Protein AF-A0A7S2YXJ3-F1 (afdb_monomer_lite)

Foldseek 3Di:
DKKWKDFDDDPDDDDDDDDDPRPDIDIQPDKDKDFDDDVQLVVCCPPDPQSFDRPHPVRTGRCVDTKMKIALCPVPVPGDDVNHRIKIWARCVVPPPLCPVQVVQVVCVVVVHDAWHWT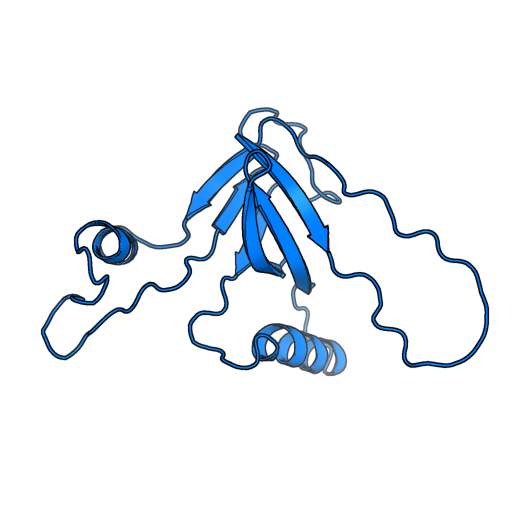WIFMDDPNHTSGITIITD

Sequence (137 aa):
GNVTFRVGERVDAAGGGDGHGGAAPELYDHVGIRYKGSKGSLEFCFTNATGNEGSNPWNKRLCKKLSIKISFDKYNDEGRFHDMKKIQLHGMMNDNSLMRECLAYGLYRRMGVHVPRCAHAKVFINGEYSGLYVAVE

pLDDT: mean 78.76, std 19.68, range [28.22, 97.88]

Organism: NCBI:txid464258

InterPro domains:
  IPR014867 Spore coat protein CotH/Invasin CotH2/3/7 [PF08757] (34-137)
  IPR014867 Spore coat protein CotH/Invasin CotH2/3/7 [PTHR40050] (27-137)

Radius of gyration: 17.35 Å; chains: 1; bounding box: 50×33×41 Å

Structure (mmCIF, N/CA/C/O backbone):
data_AF-A0A7S2YXJ3-F1
#
_entry.id   AF-A0A7S2YXJ3-F1
#
loop_
_atom_site.group_PDB
_atom_site.id
_atom_site.type_symbol
_atom_site.label_atom_id
_atom_site.label_alt_id
_atom_site.label_comp_id
_atom_site.label_asym_id
_atom_site.label_entity_id
_atom_site.label_seq_id
_atom_site.pdbx_PDB_ins_code
_atom_site.Cartn_x
_atom_site.Cartn_y
_atom_site.Cartn_z
_atom_site.occupancy
_atom_site.B_iso_or_equiv
_atom_site.auth_seq_id
_atom_site.auth_comp_id
_atom_site.auth_asym_id
_atom_site.auth_atom_id
_atom_site.pdbx_PDB_model_num
ATOM 1 N N . GLY A 1 1 ? -3.779 4.149 13.727 1.00 61.75 1 GLY A N 1
ATOM 2 C CA . GLY A 1 1 ? -3.587 5.440 13.041 1.00 61.75 1 GLY A CA 1
ATOM 3 C C . GLY A 1 1 ? -4.753 5.654 12.109 1.00 61.75 1 GLY A C 1
ATOM 4 O O . GLY A 1 1 ? -5.506 4.706 11.894 1.00 61.75 1 GLY A O 1
ATOM 5 N N . ASN A 1 2 ? -4.893 6.854 11.567 1.00 71.12 2 ASN A N 1
ATOM 6 C CA . ASN A 1 2 ? -6.057 7.223 10.765 1.00 71.12 2 ASN A CA 1
ATOM 7 C C . ASN A 1 2 ? -5.647 7.113 9.301 1.00 71.12 2 ASN A C 1
ATOM 9 O O . ASN A 1 2 ? -4.547 7.541 8.936 1.00 71.12 2 ASN A O 1
ATOM 13 N N . VAL A 1 3 ? -6.487 6.502 8.468 1.00 74.81 3 VAL A N 1
ATOM 14 C CA . VAL A 1 3 ? -6.186 6.338 7.043 1.00 74.81 3 VAL A CA 1
ATOM 15 C C . VAL A 1 3 ? -7.335 6.855 6.210 1.00 74.81 3 VAL A C 1
ATOM 17 O O . VAL A 1 3 ? -8.499 6.531 6.432 1.00 74.81 3 VAL A O 1
ATOM 20 N N . THR A 1 4 ? -6.980 7.630 5.199 1.00 77.25 4 THR A N 1
ATOM 21 C CA . THR A 1 4 ? -7.904 8.061 4.163 1.00 77.25 4 THR A CA 1
ATOM 22 C C . THR A 1 4 ? -7.467 7.463 2.839 1.00 77.25 4 THR A C 1
ATOM 24 O O . THR A 1 4 ? -6.300 7.571 2.441 1.00 77.25 4 THR A O 1
ATOM 27 N N . PHE A 1 5 ? -8.421 6.869 2.131 1.00 69.38 5 PHE A N 1
ATOM 28 C CA . PHE A 1 5 ? -8.219 6.410 0.766 1.00 69.38 5 PHE A CA 1
ATOM 29 C C . PHE A 1 5 ? -8.900 7.380 -0.188 1.00 69.38 5 PHE A C 1
ATOM 31 O O . PHE A 1 5 ? -10.054 7.759 -0.007 1.00 69.38 5 PHE A O 1
ATOM 38 N N . ARG A 1 6 ? -8.187 7.759 -1.241 1.00 68.50 6 ARG A N 1
ATOM 39 C CA . ARG A 1 6 ? -8.775 8.381 -2.424 1.00 68.50 6 ARG A CA 1
ATOM 40 C C . ARG A 1 6 ? -8.505 7.466 -3.602 1.00 68.50 6 ARG A C 1
ATOM 42 O O . ARG A 1 6 ? -7.446 7.549 -4.223 1.00 68.50 6 ARG A O 1
ATOM 49 N N . VAL A 1 7 ? -9.428 6.546 -3.862 1.00 59.88 7 VAL A N 1
ATOM 50 C CA . VAL A 1 7 ? -9.421 5.763 -5.103 1.00 59.88 7 VAL A CA 1
ATOM 51 C C . VAL A 1 7 ? -9.662 6.735 -6.255 1.00 59.88 7 VAL A C 1
ATOM 53 O O . VAL A 1 7 ? -10.486 7.636 -6.119 1.00 59.88 7 VAL A O 1
ATOM 56 N N . GLY A 1 8 ? -8.864 6.627 -7.318 1.00 53.97 8 GLY A N 1
ATOM 57 C CA . GLY A 1 8 ? -8.856 7.595 -8.413 1.00 53.97 8 GLY A CA 1
ATOM 58 C C . GLY A 1 8 ? -10.260 7.924 -8.926 1.00 53.97 8 GLY A C 1
ATOM 59 O O . GLY A 1 8 ? -11.051 7.021 -9.191 1.00 53.97 8 GLY A O 1
ATOM 60 N N . GLU A 1 9 ? -10.533 9.224 -9.076 1.00 42.59 9 GLU A N 1
ATOM 61 C CA . GLU A 1 9 ? -11.582 9.732 -9.961 1.00 42.59 9 GLU A CA 1
ATOM 62 C C . GLU A 1 9 ? -11.454 9.062 -11.333 1.00 42.59 9 GLU A C 1
ATOM 64 O O . GLU A 1 9 ? -10.341 8.789 -11.802 1.00 42.59 9 GLU A O 1
ATOM 69 N N . ARG A 1 10 ? -12.591 8.816 -11.991 1.00 32.22 10 ARG A N 1
ATOM 70 C CA . ARG A 1 10 ? -12.594 8.481 -13.414 1.00 32.22 10 ARG A CA 1
ATOM 71 C C . ARG A 1 10 ? -11.783 9.542 -14.162 1.00 32.22 10 ARG A C 1
ATOM 73 O O . ARG A 1 10 ? -12.121 10.720 -14.136 1.00 32.22 10 ARG A O 1
ATOM 80 N N . VAL A 1 11 ? -10.728 9.122 -14.853 1.00 35.00 11 VAL A N 1
ATOM 81 C CA . VAL A 1 11 ? -10.187 9.886 -15.979 1.00 35.00 11 VAL A CA 1
ATOM 82 C C . VAL A 1 11 ? -11.081 9.594 -17.177 1.00 35.00 11 VAL A C 1
ATOM 84 O O . VAL A 1 11 ? -10.742 8.784 -18.036 1.00 35.00 11 VAL A O 1
ATOM 87 N N . ASP A 1 12 ? -12.267 10.197 -17.191 1.00 28.22 12 ASP A N 1
ATOM 88 C CA . ASP A 1 12 ? -13.082 10.200 -18.397 1.00 28.22 12 ASP A CA 1
ATOM 89 C C . ASP A 1 12 ? -12.391 11.112 -19.418 1.00 28.22 12 ASP A C 1
ATOM 91 O O . ASP A 1 12 ? -12.067 12.273 -19.150 1.00 28.22 12 ASP A O 1
ATOM 95 N N . ALA A 1 13 ? -12.082 10.535 -20.579 1.00 29.23 13 ALA A N 1
ATOM 96 C CA . ALA A 1 13 ? -11.600 11.268 -21.734 1.00 29.23 13 ALA A CA 1
ATOM 97 C C . ALA A 1 13 ? -12.604 12.375 -22.088 1.00 29.23 13 ALA A C 1
ATOM 99 O O . ALA A 1 13 ? -13.813 12.186 -21.981 1.00 29.23 13 ALA A O 1
ATOM 100 N N . ALA A 1 14 ? -12.085 13.528 -22.509 1.00 37.16 14 ALA A N 1
ATOM 101 C CA . ALA A 1 14 ? -12.865 14.688 -22.914 1.00 37.16 14 ALA A CA 1
ATOM 102 C C . ALA A 1 14 ? -14.045 14.305 -23.829 1.00 37.16 14 ALA A C 1
ATOM 104 O O . ALA A 1 14 ? -13.841 13.845 -24.952 1.00 37.16 14 ALA A O 1
ATOM 105 N N . GLY A 1 15 ? -15.270 14.531 -23.350 1.00 28.88 15 GLY A N 1
ATOM 106 C CA . GLY A 1 15 ? -16.480 14.354 -24.145 1.00 28.88 15 GLY A CA 1
ATOM 107 C C . GLY A 1 15 ? -17.758 14.301 -23.313 1.00 28.88 15 GLY A C 1
ATOM 108 O O . GLY A 1 15 ? -18.196 13.218 -22.966 1.00 28.88 15 GLY A O 1
ATOM 109 N N . GLY A 1 16 ? -18.349 15.476 -23.061 1.00 28.98 16 GLY A N 1
ATOM 110 C CA . GLY A 1 16 ? -19.797 15.692 -22.911 1.00 28.98 16 GLY A CA 1
ATOM 111 C C . GLY A 1 16 ? -20.525 15.050 -21.722 1.00 28.98 16 GLY A C 1
ATOM 112 O O . GLY A 1 16 ? -20.781 13.860 -21.743 1.00 28.98 16 GLY A O 1
ATOM 113 N N . GLY A 1 17 ? -20.939 15.903 -20.773 1.00 37.78 17 GLY A N 1
ATOM 114 C CA . GLY A 1 17 ? -22.162 15.801 -19.956 1.00 37.78 17 GLY A CA 1
ATOM 115 C C . GLY A 1 17 ? -22.499 14.465 -19.287 1.00 37.78 17 GLY A C 1
ATOM 116 O O . GLY A 1 17 ? -22.922 13.538 -19.957 1.00 37.78 17 GLY A O 1
ATOM 117 N N . ASP A 1 18 ? -22.381 14.412 -17.955 1.00 29.44 18 ASP A N 1
ATOM 118 C CA . ASP A 1 18 ? -23.487 14.098 -17.028 1.00 29.44 18 ASP A CA 1
ATOM 119 C C . ASP A 1 18 ? -22.942 13.935 -15.597 1.00 29.44 18 ASP A C 1
ATOM 121 O O . ASP A 1 18 ? -22.045 13.137 -15.312 1.00 29.44 18 ASP A O 1
ATOM 125 N N . GLY A 1 19 ? -23.459 14.766 -14.687 1.00 36.56 19 GLY A N 1
ATOM 126 C CA . GLY A 1 19 ? -22.921 14.999 -13.349 1.00 36.56 19 GLY A CA 1
ATOM 127 C C . GLY A 1 19 ? -22.650 13.735 -12.534 1.00 36.56 19 GLY A C 1
ATOM 128 O O . GLY A 1 19 ? -23.556 12.968 -12.229 1.00 36.56 19 GLY A O 1
ATOM 129 N N . HIS A 1 20 ? -21.400 13.576 -12.105 1.00 35.75 20 HIS A N 1
ATOM 130 C CA . HIS A 1 20 ? -21.014 12.674 -11.027 1.00 35.75 20 HIS A CA 1
ATOM 131 C C . HIS A 1 20 ? -20.134 13.470 -10.064 1.00 35.75 20 HIS A C 1
ATOM 133 O O . HIS A 1 20 ? -18.990 13.796 -10.373 1.00 35.75 20 HIS A O 1
ATOM 139 N N . GLY A 1 21 ? -20.698 13.844 -8.914 1.00 30.05 21 GLY A N 1
ATOM 140 C CA . GLY A 1 21 ? -19.946 14.485 -7.841 1.00 30.05 21 GLY A CA 1
ATOM 141 C C . GLY A 1 21 ? -18.803 13.576 -7.397 1.00 30.05 21 GLY A C 1
ATOM 142 O O . GLY A 1 21 ? -19.028 12.400 -7.113 1.00 30.05 21 GLY A O 1
ATOM 143 N N . GLY A 1 22 ? -17.580 14.107 -7.357 1.00 39.53 22 GLY A N 1
ATOM 144 C CA . GLY A 1 22 ? -16.437 13.399 -6.791 1.00 39.53 22 GLY A CA 1
ATOM 145 C C . GLY A 1 22 ? -16.772 12.994 -5.359 1.00 39.53 22 GLY A C 1
ATOM 146 O O . GLY A 1 22 ? -16.991 13.857 -4.507 1.00 39.53 22 GLY A O 1
ATOM 147 N N . ALA A 1 23 ? -16.891 11.689 -5.105 1.00 50.25 23 ALA A N 1
ATOM 148 C CA . ALA A 1 23 ? -17.196 11.184 -3.776 1.00 50.25 23 ALA A CA 1
ATOM 149 C C . ALA A 1 23 ? -16.134 11.708 -2.802 1.00 50.25 23 ALA A C 1
ATOM 151 O O . ALA A 1 23 ? -14.929 11.584 -3.050 1.00 50.25 23 ALA A O 1
ATOM 152 N N . ALA A 1 24 ? -16.585 12.337 -1.716 1.00 57.22 24 ALA A N 1
ATOM 153 C CA . ALA A 1 24 ? -15.687 12.805 -0.677 1.00 57.22 24 ALA A CA 1
ATOM 154 C C . ALA A 1 24 ? -14.813 11.629 -0.201 1.00 57.22 24 ALA A C 1
ATOM 156 O O . ALA A 1 24 ? -15.300 10.500 -0.120 1.00 57.22 24 ALA A O 1
ATOM 157 N N . PRO A 1 25 ? -13.523 11.863 0.089 1.00 64.06 25 PRO A N 1
ATOM 158 C CA . PRO A 1 25 ? -12.658 10.819 0.621 1.00 64.06 25 PRO A CA 1
ATOM 159 C C . PRO A 1 25 ? -13.280 10.174 1.858 1.00 64.06 25 PRO A C 1
ATOM 161 O O . PRO A 1 25 ? -13.569 10.865 2.834 1.00 64.06 25 PRO A O 1
ATOM 164 N N . GLU A 1 26 ? -13.434 8.856 1.835 1.00 73.56 26 GLU A N 1
ATOM 165 C CA . GLU A 1 26 ? -13.902 8.121 3.001 1.00 73.56 26 GLU A CA 1
ATOM 166 C C . GLU A 1 26 ? -12.754 7.993 4.015 1.00 73.56 26 GLU A C 1
ATOM 168 O O . GLU A 1 26 ? -11.657 7.505 3.702 1.00 73.56 26 GLU A O 1
ATOM 173 N N . LEU A 1 27 ? -12.984 8.508 5.224 1.00 80.44 27 LEU A N 1
ATOM 174 C CA . LEU A 1 27 ? -12.027 8.469 6.323 1.00 80.44 27 LEU A CA 1
ATOM 175 C C . LEU A 1 27 ? -12.301 7.246 7.193 1.00 80.44 27 LEU A C 1
ATOM 177 O O . LEU A 1 27 ? -13.392 7.096 7.734 1.00 80.44 27 LEU A O 1
ATOM 181 N N . TYR A 1 28 ? -11.270 6.431 7.388 1.00 85.31 28 TYR A N 1
ATOM 182 C CA . TYR A 1 28 ? -11.298 5.305 8.305 1.00 85.31 28 TYR A CA 1
ATOM 183 C C . TYR A 1 28 ? -10.416 5.615 9.511 1.00 85.31 28 TYR A C 1
ATOM 185 O O . TYR A 1 28 ? -9.190 5.752 9.402 1.00 85.31 28 TYR A O 1
ATOM 193 N N . ASP A 1 29 ? -11.059 5.746 10.667 1.00 82.44 29 ASP A N 1
ATOM 194 C CA . ASP A 1 29 ? -10.384 5.981 11.938 1.00 82.44 29 ASP A CA 1
ATOM 195 C C . ASP A 1 29 ? -9.946 4.656 12.582 1.00 82.44 29 ASP A C 1
ATOM 197 O O . ASP A 1 29 ? -10.524 3.600 12.325 1.00 82.44 29 ASP A O 1
ATOM 201 N N . HIS A 1 30 ? -8.904 4.712 13.412 1.00 84.19 30 HIS A N 1
ATOM 202 C CA . HIS A 1 30 ? -8.453 3.608 14.256 1.00 84.19 30 HIS A CA 1
ATOM 203 C C . HIS A 1 30 ? -8.277 2.276 13.509 1.00 84.19 30 HIS A C 1
ATOM 205 O O . HIS A 1 30 ? -8.776 1.231 13.926 1.00 84.19 30 HIS A O 1
ATOM 211 N N . VAL A 1 31 ? -7.495 2.290 12.425 1.00 91.12 31 VAL A N 1
ATOM 212 C CA . VAL A 1 31 ? -7.134 1.073 11.681 1.00 91.12 31 VAL A CA 1
ATOM 213 C C . VAL A 1 31 ? -5.738 0.569 12.048 1.00 91.12 31 VAL A C 1
ATOM 215 O O . VAL A 1 31 ? -4.825 1.329 12.403 1.00 91.12 31 VAL A O 1
ATOM 218 N N . GLY A 1 32 ? -5.555 -0.746 11.945 1.00 92.62 32 GLY A N 1
ATOM 219 C CA . GLY A 1 32 ? -4.251 -1.391 12.035 1.00 92.62 32 GLY A CA 1
ATOM 220 C C . GLY A 1 32 ? -3.486 -1.245 10.725 1.00 92.62 32 GLY A C 1
ATOM 221 O O . GLY A 1 32 ? -3.953 -1.706 9.688 1.00 92.62 32 GLY A O 1
ATOM 222 N N . ILE A 1 33 ? -2.292 -0.655 10.769 1.00 92.25 33 ILE A N 1
ATOM 223 C CA . ILE A 1 33 ? -1.415 -0.488 9.603 1.00 92.25 33 ILE A CA 1
ATOM 224 C C . ILE A 1 33 ? -0.158 -1.324 9.821 1.00 92.25 33 ILE A C 1
ATOM 226 O O . ILE A 1 33 ? 0.456 -1.261 10.885 1.00 92.25 33 ILE A O 1
ATOM 230 N N . ARG A 1 34 ? 0.245 -2.099 8.813 1.00 91.69 34 ARG A N 1
ATOM 231 C CA . ARG A 1 34 ? 1.536 -2.800 8.820 1.00 91.69 34 ARG A CA 1
ATOM 232 C C . ARG A 1 34 ? 2.149 -2.859 7.428 1.00 91.69 34 ARG A C 1
ATOM 234 O O . ARG A 1 34 ? 1.427 -2.990 6.442 1.00 91.69 34 ARG A O 1
ATOM 241 N N . TYR A 1 35 ? 3.473 -2.880 7.345 1.00 91.38 35 TYR A N 1
ATOM 242 C CA . TYR A 1 35 ? 4.157 -3.197 6.093 1.00 91.38 35 TYR A CA 1
ATOM 243 C C . TYR A 1 35 ? 4.069 -4.693 5.758 1.00 91.38 35 TYR A C 1
ATOM 245 O O . TYR A 1 35 ? 3.994 -5.556 6.637 1.00 91.38 35 TYR A O 1
ATOM 253 N N . LYS A 1 36 ? 4.062 -5.008 4.461 1.00 89.19 36 LYS A N 1
ATOM 254 C CA . LYS A 1 36 ? 4.12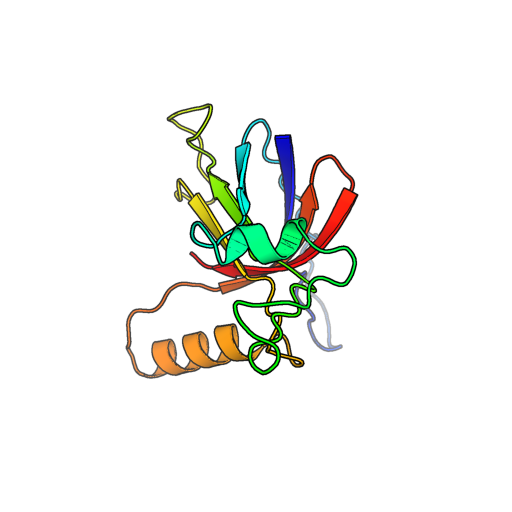8 -6.376 3.938 1.00 89.19 36 LYS A CA 1
ATOM 255 C C . LYS A 1 36 ? 5.590 -6.811 3.817 1.00 89.19 36 LYS A C 1
ATOM 257 O O . LYS A 1 36 ? 6.396 -6.124 3.202 1.00 89.19 36 LYS A O 1
ATOM 262 N N . GLY A 1 37 ? 5.899 -7.990 4.346 1.00 83.62 37 GLY A N 1
ATOM 263 C CA . GLY A 1 37 ? 7.204 -8.642 4.234 1.00 83.62 37 GLY A CA 1
ATOM 264 C C . GLY A 1 37 ? 7.417 -9.639 5.374 1.00 83.62 37 GLY A C 1
ATOM 265 O O . GLY A 1 37 ? 6.616 -9.683 6.309 1.00 83.62 37 GLY A O 1
ATOM 266 N N . SER A 1 38 ? 8.457 -10.468 5.280 1.00 79.75 38 SER A N 1
ATOM 267 C CA . SER A 1 38 ? 8.858 -11.394 6.344 1.00 79.75 38 SER A CA 1
ATOM 268 C C . SER A 1 38 ? 9.982 -10.801 7.194 1.00 79.75 38 SER A C 1
ATOM 270 O O . SER A 1 38 ? 10.635 -9.832 6.794 1.00 79.75 38 SER A O 1
ATOM 272 N N . LYS A 1 39 ? 10.262 -11.431 8.342 1.00 73.94 39 LYS A N 1
ATOM 273 C CA . LYS A 1 39 ? 11.507 -11.189 9.086 1.00 73.94 39 LYS A CA 1
ATOM 274 C C . LYS A 1 39 ? 12.710 -11.379 8.148 1.00 73.94 39 LYS A C 1
ATOM 276 O O . LYS A 1 39 ? 12.655 -12.212 7.236 1.00 73.94 39 LYS A O 1
ATOM 281 N N . GLY A 1 40 ? 13.745 -10.557 8.307 1.00 75.12 40 GLY A N 1
ATOM 282 C CA . GLY A 1 40 ? 14.837 -10.434 7.343 1.00 75.12 40 GLY A CA 1
ATOM 283 C C . GLY A 1 40 ? 14.452 -9.564 6.146 1.00 75.12 40 GLY A C 1
ATOM 284 O O . GLY A 1 40 ? 14.952 -8.456 6.015 1.00 75.12 40 GLY A O 1
ATOM 285 N N . SER A 1 41 ? 13.525 -10.001 5.280 1.00 74.75 41 SER A N 1
ATOM 286 C CA . SER A 1 41 ? 13.245 -9.272 4.028 1.00 74.75 41 SER A CA 1
ATOM 287 C C . SER A 1 41 ? 12.731 -7.851 4.230 1.00 74.75 41 SER A C 1
ATOM 289 O O . SER A 1 41 ? 13.087 -6.969 3.459 1.00 74.75 41 SER A O 1
ATOM 291 N N . LEU A 1 42 ? 11.863 -7.667 5.225 1.00 80.88 42 LEU A N 1
ATOM 292 C CA . LEU A 1 42 ? 11.319 -6.368 5.593 1.00 80.88 42 LEU A CA 1
ATOM 293 C C . LEU A 1 42 ? 12.314 -5.563 6.434 1.00 80.88 42 LEU A C 1
ATOM 295 O O . LEU A 1 42 ? 12.398 -4.353 6.290 1.00 80.88 42 LEU A O 1
ATOM 299 N N . GLU A 1 43 ? 13.071 -6.242 7.292 1.00 79.56 43 GLU A N 1
ATOM 300 C CA . GLU A 1 43 ? 14.053 -5.635 8.194 1.00 79.56 43 GLU A CA 1
ATOM 301 C C . GLU A 1 43 ? 15.167 -4.923 7.416 1.00 79.56 43 GLU A C 1
ATOM 303 O O . GLU A 1 43 ? 15.451 -3.762 7.697 1.00 79.56 43 GLU A O 1
ATOM 308 N N . PHE A 1 44 ? 15.675 -5.539 6.340 1.00 75.81 44 PHE A N 1
ATOM 309 C CA . PHE A 1 44 ? 16.675 -4.925 5.453 1.00 75.81 44 PHE A CA 1
ATOM 310 C C . PHE A 1 44 ? 16.217 -3.615 4.794 1.00 75.81 44 PHE A C 1
ATOM 312 O O . PHE A 1 44 ? 17.050 -2.827 4.351 1.00 75.81 44 PHE A O 1
ATOM 319 N N . CYS A 1 45 ? 14.908 -3.360 4.732 1.00 76.62 45 CYS A N 1
ATOM 320 C CA . CYS A 1 45 ? 14.383 -2.100 4.215 1.00 76.62 45 CYS A CA 1
ATOM 321 C C . CYS A 1 45 ? 14.510 -0.937 5.214 1.00 76.62 45 CYS A C 1
ATOM 323 O O . CYS A 1 45 ? 14.375 0.210 4.802 1.00 76.62 45 CYS A O 1
ATOM 325 N N . PHE A 1 46 ? 14.749 -1.216 6.502 1.00 77.12 46 PHE A N 1
ATOM 326 C CA . PHE A 1 46 ? 14.849 -0.210 7.567 1.00 77.12 46 PHE A CA 1
ATOM 327 C C . PHE A 1 46 ? 16.242 -0.113 8.193 1.00 77.12 46 PHE A C 1
ATOM 329 O O . PHE A 1 46 ? 16.564 0.911 8.785 1.00 77.12 46 PHE A O 1
ATOM 336 N N . THR A 1 47 ? 17.066 -1.157 8.089 1.00 69.88 47 THR A N 1
ATOM 337 C CA . THR A 1 47 ? 18.369 -1.200 8.770 1.00 69.88 47 THR A CA 1
ATOM 338 C C . THR A 1 47 ? 19.473 -0.421 8.060 1.00 69.88 47 THR A C 1
ATOM 340 O O . THR A 1 47 ? 20.449 -0.070 8.710 1.00 69.88 47 THR A O 1
ATOM 343 N N . ASN A 1 48 ? 19.329 -0.101 6.768 1.00 61.78 48 ASN A N 1
ATOM 344 C CA . ASN A 1 48 ? 20.368 0.580 5.991 1.00 61.78 48 ASN A CA 1
ATOM 345 C C . ASN A 1 48 ? 19.833 1.855 5.327 1.00 61.78 48 ASN A C 1
ATOM 347 O O . ASN A 1 48 ? 18.837 1.810 4.610 1.00 61.78 48 ASN A O 1
ATOM 351 N N . ALA A 1 49 ? 20.529 2.984 5.503 1.00 50.84 49 ALA A N 1
ATOM 352 C CA . ALA A 1 49 ? 20.109 4.311 5.025 1.00 50.84 49 ALA A CA 1
ATOM 353 C C . ALA A 1 49 ? 19.950 4.424 3.491 1.00 50.84 49 ALA A C 1
ATOM 355 O O . ALA A 1 49 ? 19.233 5.292 3.002 1.00 50.84 49 ALA A O 1
ATOM 356 N N . THR A 1 50 ? 20.592 3.541 2.721 1.00 54.78 50 THR A N 1
ATOM 357 C CA . THR A 1 50 ? 20.446 3.432 1.256 1.00 54.78 50 THR A CA 1
ATOM 358 C C . THR A 1 50 ? 19.456 2.346 0.827 1.00 54.78 50 THR A C 1
ATOM 360 O O . THR A 1 50 ? 19.192 2.201 -0.367 1.00 54.78 50 THR A O 1
ATOM 363 N N . GLY A 1 51 ? 18.940 1.565 1.786 1.00 54.09 51 GLY A N 1
ATOM 364 C CA . GLY A 1 51 ? 18.001 0.469 1.588 1.00 54.09 51 GLY A CA 1
ATOM 365 C C . GLY A 1 51 ? 18.461 -0.532 0.538 1.00 54.09 51 GLY A C 1
ATOM 366 O O . GLY A 1 51 ? 17.640 -0.892 -0.278 1.00 54.09 51 GLY A O 1
ATOM 367 N N . ASN A 1 52 ? 19.750 -0.892 0.462 1.00 56.84 52 ASN A N 1
ATOM 368 C CA . ASN A 1 52 ? 20.315 -1.577 -0.713 1.00 56.84 52 ASN A CA 1
ATOM 369 C C . ASN A 1 52 ? 21.204 -2.792 -0.427 1.00 56.84 52 ASN A C 1
ATOM 371 O O . ASN A 1 52 ? 21.720 -3.390 -1.369 1.00 56.84 52 ASN A O 1
ATOM 375 N N . GLU A 1 53 ? 21.373 -3.201 0.822 1.00 58.00 53 GLU A N 1
ATOM 376 C CA . GLU A 1 53 ? 22.125 -4.415 1.145 1.00 58.00 53 GLU A CA 1
ATOM 377 C C . GLU A 1 53 ? 21.098 -5.499 1.448 1.00 58.00 53 GLU A C 1
ATOM 379 O O . GLU A 1 53 ? 20.541 -5.561 2.541 1.00 58.00 53 GLU A O 1
ATOM 384 N N . GLY A 1 54 ? 20.738 -6.312 0.455 1.00 56.66 54 GLY A N 1
ATOM 385 C CA . GLY A 1 54 ? 20.104 -7.582 0.794 1.00 56.66 54 GLY A CA 1
ATOM 386 C C . GLY A 1 54 ? 21.154 -8.535 1.361 1.00 56.66 54 GLY A C 1
ATOM 387 O O . GLY A 1 54 ? 22.234 -8.136 1.784 1.00 56.66 54 GLY A O 1
ATOM 388 N N . SER A 1 55 ? 20.861 -9.831 1.364 1.00 60.84 55 SER A N 1
ATOM 389 C CA . SER A 1 55 ? 21.682 -10.822 2.074 1.00 60.84 55 SER A CA 1
ATOM 390 C C . SER A 1 55 ? 23.118 -10.998 1.548 1.00 60.84 55 SER A C 1
ATOM 392 O O . SER A 1 55 ? 23.873 -11.765 2.135 1.00 60.84 55 SER A O 1
ATOM 394 N N . ASN A 1 56 ? 23.483 -10.381 0.418 1.00 64.50 56 ASN A N 1
ATOM 395 C CA . ASN A 1 56 ? 24.840 -10.360 -0.136 1.00 64.50 56 ASN A CA 1
ATOM 396 C C . ASN A 1 56 ? 24.997 -9.206 -1.163 1.00 64.50 56 ASN A C 1
ATOM 398 O O . ASN A 1 56 ? 23.986 -8.640 -1.591 1.00 64.50 56 ASN A O 1
ATOM 402 N N . PRO A 1 57 ? 26.229 -8.882 -1.615 1.00 64.56 57 PRO A N 1
ATOM 403 C CA . PRO A 1 57 ? 26.505 -7.762 -2.531 1.00 64.56 57 PRO A CA 1
ATOM 404 C C . PRO A 1 57 ? 25.799 -7.814 -3.898 1.00 64.56 57 PRO A C 1
ATOM 406 O O . PRO A 1 57 ? 25.656 -6.779 -4.553 1.00 64.56 57 PRO A O 1
ATOM 409 N N . TRP A 1 58 ? 25.351 -8.997 -4.328 1.00 67.06 58 TRP A N 1
ATOM 410 C CA . TRP A 1 58 ? 24.639 -9.222 -5.594 1.00 67.06 58 TRP A CA 1
ATOM 411 C C . TRP A 1 58 ? 23.117 -9.152 -5.432 1.00 67.06 58 TRP A C 1
ATOM 413 O O . TRP A 1 58 ? 22.391 -8.941 -6.399 1.00 67.06 58 TRP A O 1
ATOM 423 N N . ASN A 1 59 ? 22.625 -9.298 -4.204 1.00 60.84 59 ASN A N 1
ATOM 424 C CA . ASN A 1 59 ? 21.218 -9.229 -3.847 1.00 60.84 59 ASN A CA 1
ATOM 425 C C . ASN A 1 59 ? 20.915 -7.850 -3.263 1.00 60.84 59 ASN A C 1
ATOM 427 O O . ASN A 1 59 ? 20.624 -7.721 -2.079 1.00 60.84 59 ASN A O 1
ATOM 431 N N . LYS A 1 60 ? 21.024 -6.794 -4.072 1.00 62.00 60 LYS A N 1
ATOM 432 C CA . LYS A 1 60 ? 20.657 -5.448 -3.619 1.00 62.00 60 LYS A CA 1
ATOM 433 C C . LYS A 1 60 ? 19.137 -5.323 -3.580 1.00 62.00 60 LYS A C 1
ATOM 435 O O . LYS A 1 60 ? 18.472 -5.530 -4.594 1.00 62.00 60 LYS A O 1
ATOM 440 N N . ARG A 1 61 ? 18.572 -4.993 -2.417 1.00 63.75 61 ARG A N 1
ATOM 441 C CA . ARG A 1 61 ? 17.119 -4.857 -2.236 1.00 63.75 61 ARG A CA 1
ATOM 442 C C . ARG A 1 61 ? 16.699 -3.413 -2.054 1.00 63.75 61 ARG A C 1
ATOM 444 O O . ARG A 1 61 ? 16.396 -3.033 -0.938 1.00 63.75 61 ARG A O 1
ATOM 451 N N . LEU A 1 62 ? 16.590 -2.662 -3.147 1.00 66.62 62 LEU A N 1
ATOM 452 C CA . LEU A 1 62 ? 16.134 -1.275 -3.096 1.00 66.62 62 LEU A CA 1
ATOM 453 C C . LEU A 1 62 ? 14.657 -1.175 -2.678 1.00 66.62 62 LEU A C 1
ATOM 455 O O . LEU A 1 62 ? 13.751 -1.266 -3.510 1.00 66.62 62 LEU A O 1
ATOM 459 N N . CYS A 1 63 ? 14.401 -0.961 -1.388 1.00 74.06 63 CYS A N 1
ATOM 460 C CA . CYS A 1 63 ? 13.048 -0.803 -0.859 1.00 74.06 63 CYS A CA 1
ATOM 461 C C . CYS A 1 63 ? 12.512 0.637 -1.037 1.00 74.06 63 CYS A C 1
ATOM 463 O O . CYS A 1 63 ? 12.162 1.281 -0.056 1.00 74.06 63 CYS A O 1
ATOM 465 N N . LYS A 1 64 ? 12.397 1.150 -2.278 1.00 77.69 64 LYS A N 1
ATOM 466 C CA . LYS A 1 64 ? 11.882 2.520 -2.557 1.00 77.69 64 LYS A CA 1
ATOM 467 C C . LYS A 1 64 ? 10.476 2.800 -1.990 1.00 77.69 64 LYS A C 1
ATOM 469 O O . LYS A 1 64 ? 10.204 3.904 -1.540 1.00 77.69 64 LYS A O 1
ATOM 474 N N . LYS A 1 65 ? 9.562 1.828 -2.068 1.00 86.50 65 LYS A N 1
ATOM 475 C CA . LYS A 1 65 ? 8.164 1.909 -1.631 1.00 86.50 65 LYS A CA 1
ATOM 476 C C . LYS A 1 65 ? 7.595 0.559 -1.184 1.00 86.50 65 LYS A C 1
ATOM 478 O O . LYS A 1 65 ? 7.355 -0.338 -1.994 1.00 86.50 65 LYS A O 1
ATOM 483 N N . LEU A 1 66 ? 7.349 0.420 0.113 1.00 89.12 66 LEU A N 1
ATOM 484 C CA . LEU A 1 66 ? 6.818 -0.807 0.702 1.00 89.12 66 LEU A CA 1
ATOM 485 C C . LEU A 1 66 ? 5.308 -0.931 0.509 1.00 89.12 66 LEU A C 1
ATOM 487 O O . LEU A 1 66 ? 4.570 0.042 0.604 1.00 89.12 66 LEU A 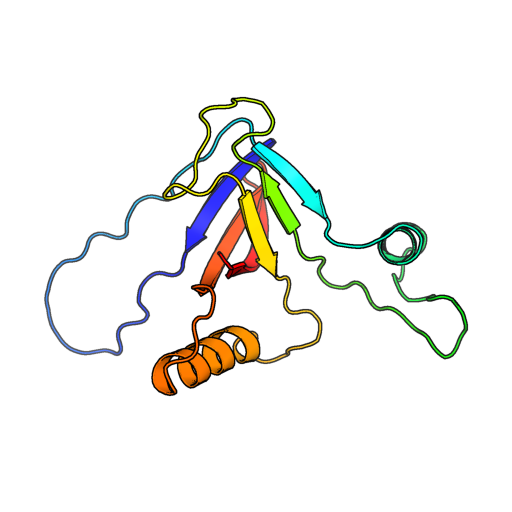O 1
ATOM 491 N N . SER A 1 67 ? 4.844 -2.159 0.290 1.00 92.69 67 SER A N 1
ATOM 492 C CA . SER A 1 67 ? 3.413 -2.468 0.298 1.00 92.69 67 SER A CA 1
ATOM 493 C C . SER A 1 67 ? 2.877 -2.472 1.730 1.00 92.69 67 SER A C 1
ATOM 495 O O . SER A 1 67 ? 3.571 -2.890 2.661 1.00 92.69 67 SER A O 1
ATOM 497 N N . ILE A 1 68 ? 1.628 -2.057 1.904 1.00 93.25 68 ILE A N 1
ATOM 498 C CA . ILE A 1 68 ? 0.974 -1.883 3.202 1.00 93.25 68 ILE A CA 1
ATOM 499 C C . ILE A 1 68 ? -0.228 -2.828 3.281 1.00 93.25 68 ILE A C 1
ATOM 501 O O . ILE A 1 68 ? -0.912 -3.066 2.291 1.00 93.25 68 ILE A O 1
ATOM 505 N N . LYS A 1 69 ? -0.491 -3.384 4.462 1.00 94.38 69 LYS A N 1
ATOM 506 C CA . LYS A 1 69 ? -1.765 -4.023 4.797 1.00 94.38 69 LYS A CA 1
ATOM 507 C C . LYS A 1 69 ? -2.498 -3.141 5.790 1.00 94.38 69 LYS A C 1
ATOM 509 O O . LYS A 1 69 ? -1.915 -2.771 6.813 1.00 94.38 69 LYS A O 1
ATOM 514 N N . ILE A 1 70 ? -3.774 -2.900 5.524 1.00 93.19 70 ILE A N 1
ATOM 515 C CA . ILE A 1 70 ? -4.670 -2.215 6.450 1.00 93.19 70 ILE A CA 1
ATOM 516 C C . ILE A 1 70 ? -5.666 -3.229 6.996 1.00 93.19 70 ILE A C 1
ATOM 518 O O . ILE A 1 70 ? -6.162 -4.081 6.263 1.00 93.19 70 ILE A O 1
ATOM 522 N N . SER A 1 71 ? -5.870 -3.198 8.309 1.00 94.75 71 SER A N 1
ATOM 523 C CA . SER A 1 71 ? -6.819 -4.036 9.038 1.00 94.75 71 SER A CA 1
ATOM 524 C C . SER A 1 71 ? -7.820 -3.134 9.742 1.00 94.75 71 SER A C 1
ATOM 526 O O . SER A 1 71 ? -7.464 -2.447 10.700 1.00 94.75 71 SER A O 1
ATOM 528 N N . PHE A 1 72 ? -9.049 -3.133 9.243 1.00 93.62 72 PHE A N 1
ATOM 529 C CA . PHE A 1 72 ? -10.169 -2.374 9.795 1.00 93.62 72 PHE A CA 1
ATOM 530 C C . PHE A 1 72 ? -10.708 -3.041 11.064 1.00 93.62 72 PHE A C 1
ATOM 532 O O . PHE A 1 72 ? -11.191 -2.363 11.959 1.00 93.62 72 PHE A O 1
ATOM 539 N N . ASP A 1 73 ? -10.505 -4.355 11.183 1.00 94.81 73 ASP A N 1
ATOM 540 C CA . ASP A 1 73 ? -10.916 -5.178 12.320 1.00 94.81 73 ASP A CA 1
ATOM 541 C C . ASP A 1 73 ? -9.919 -5.189 13.496 1.00 94.81 73 ASP A C 1
ATOM 543 O O . ASP A 1 73 ? -10.074 -5.959 14.435 1.00 94.81 73 ASP A O 1
ATOM 547 N N . LYS A 1 74 ? -8.836 -4.396 13.451 1.00 93.75 74 LYS A N 1
ATOM 548 C CA . LYS A 1 74 ? -7.749 -4.510 14.444 1.00 93.75 74 LYS A CA 1
ATOM 549 C C . LYS A 1 74 ? -8.120 -3.958 15.824 1.00 93.75 74 LYS A C 1
ATOM 551 O O . LYS A 1 74 ? -7.633 -4.485 16.823 1.00 93.75 74 LYS A O 1
ATOM 556 N N . TYR A 1 75 ? -8.882 -2.868 15.850 1.00 92.38 75 TYR A N 1
ATOM 557 C CA . TYR A 1 75 ? -9.277 -2.152 17.070 1.00 92.38 75 TYR A CA 1
ATOM 558 C C . TYR A 1 75 ? -10.803 -2.065 17.236 1.00 92.38 75 TYR A C 1
ATOM 560 O O . TYR A 1 75 ? -11.277 -1.619 18.274 1.00 92.38 75 TYR A O 1
ATOM 568 N N . ASN A 1 76 ? -11.555 -2.504 16.226 1.00 91.19 76 ASN A N 1
ATOM 569 C CA . ASN A 1 76 ? -13.006 -2.625 16.222 1.00 91.19 76 ASN A CA 1
ATOM 570 C C . ASN A 1 76 ? -13.361 -3.901 15.445 1.00 91.19 76 ASN A C 1
ATOM 572 O O . ASN A 1 76 ? -13.206 -3.913 14.229 1.00 91.19 76 ASN A O 1
ATOM 576 N N . ASP A 1 77 ? -13.839 -4.958 16.104 1.00 92.69 77 ASP A N 1
ATOM 577 C CA . ASP A 1 77 ? -14.125 -6.255 15.461 1.00 92.69 77 ASP A CA 1
ATOM 578 C C . ASP A 1 77 ? -15.183 -6.169 14.337 1.00 92.69 77 ASP A C 1
ATOM 580 O O . ASP A 1 77 ? -15.210 -6.992 13.406 1.00 92.69 77 ASP A O 1
ATOM 584 N N . GLU A 1 78 ? -16.027 -5.136 14.367 1.00 93.69 78 GLU A N 1
ATOM 585 C CA . GLU A 1 78 ? -17.037 -4.836 13.348 1.00 93.69 78 GLU A CA 1
ATOM 586 C C . GLU A 1 78 ? -16.508 -3.945 12.216 1.00 93.69 78 GLU A C 1
ATOM 588 O O . GLU A 1 78 ? -17.181 -3.786 11.203 1.00 93.69 78 GLU A O 1
ATOM 593 N N . GLY A 1 79 ? -15.285 -3.417 12.319 1.00 91.12 79 GLY A N 1
ATOM 594 C CA . GLY A 1 79 ? -14.697 -2.534 11.313 1.00 91.12 79 GLY A CA 1
ATOM 595 C C . GLY A 1 79 ? -14.566 -3.209 9.945 1.00 91.12 79 GLY A C 1
ATOM 596 O O . GLY A 1 79 ? -13.962 -4.282 9.818 1.00 91.12 79 GLY A O 1
ATOM 597 N N . ARG A 1 80 ? -15.131 -2.588 8.905 1.00 91.44 80 ARG A N 1
ATOM 598 C CA . ARG A 1 80 ? -15.104 -3.074 7.517 1.00 91.44 80 ARG A CA 1
ATOM 599 C C . ARG A 1 80 ? -14.782 -1.948 6.542 1.00 91.44 80 ARG A C 1
ATOM 601 O O . ARG A 1 80 ? -15.115 -0.800 6.7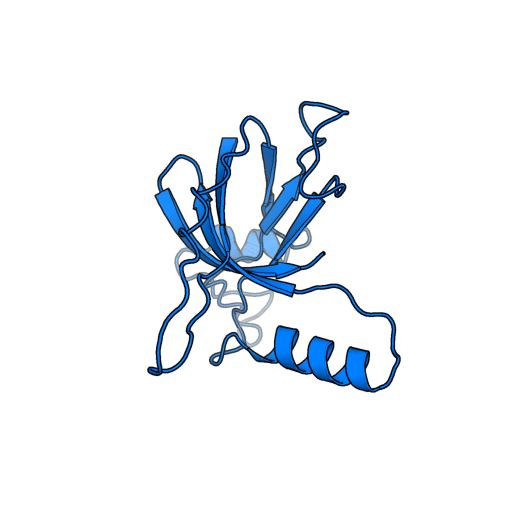94 1.00 91.44 80 ARG A O 1
ATOM 608 N N . PHE A 1 81 ? -14.198 -2.325 5.413 1.00 88.38 81 PHE A N 1
ATOM 609 C CA . PHE A 1 81 ? -14.052 -1.519 4.204 1.00 88.38 81 PHE A CA 1
ATOM 610 C C . PHE A 1 81 ? -14.738 -2.269 3.070 1.00 88.38 81 PHE A C 1
ATOM 612 O O . PHE A 1 81 ? -14.239 -3.319 2.672 1.00 88.38 81 PHE A O 1
ATOM 619 N N . HIS A 1 82 ? -15.892 -1.790 2.599 1.00 87.69 82 HIS A N 1
ATOM 620 C CA . HIS A 1 82 ? -16.728 -2.507 1.620 1.00 87.69 82 HIS A CA 1
ATOM 621 C C . HIS A 1 82 ? -16.833 -4.018 1.924 1.00 87.69 82 HIS A C 1
ATOM 623 O O . HIS A 1 82 ? -16.409 -4.852 1.126 1.00 87.69 82 HIS A O 1
ATOM 629 N N . ASP A 1 83 ? -17.301 -4.350 3.132 1.00 90.12 83 ASP A N 1
ATOM 630 C CA . ASP A 1 83 ? -17.439 -5.714 3.679 1.00 90.12 83 ASP A CA 1
ATOM 631 C C . ASP A 1 83 ? -16.135 -6.487 3.947 1.00 90.12 83 ASP A C 1
ATOM 633 O O . ASP A 1 83 ? -16.150 -7.573 4.533 1.00 90.12 83 ASP A O 1
ATOM 637 N N . MET A 1 84 ? -14.974 -5.912 3.632 1.00 92.38 84 MET A N 1
ATOM 638 C CA . MET A 1 84 ? -13.675 -6.519 3.906 1.00 92.38 84 MET A CA 1
ATOM 639 C C . MET A 1 84 ? -13.124 -6.109 5.269 1.00 92.38 84 MET A C 1
ATOM 641 O O . MET A 1 84 ? -13.094 -4.938 5.640 1.00 92.38 84 MET A O 1
ATOM 645 N N . LYS A 1 85 ? -12.572 -7.076 6.005 1.00 95.12 85 LYS A N 1
ATOM 646 C CA . LYS A 1 85 ? -11.823 -6.820 7.250 1.00 95.12 85 LYS A CA 1
ATOM 647 C C . LYS A 1 85 ? -10.460 -6.178 7.000 1.00 95.12 85 LYS A C 1
ATOM 649 O O . LYS A 1 85 ? -9.911 -5.499 7.868 1.00 95.12 85 LYS A O 1
ATOM 654 N N . LYS A 1 86 ? -9.860 -6.463 5.842 1.00 94.81 86 LYS A N 1
ATOM 655 C CA . LYS A 1 86 ? -8.480 -6.105 5.506 1.00 94.81 86 LYS A CA 1
ATOM 656 C C . LYS A 1 86 ? -8.390 -5.790 4.026 1.00 94.81 86 LYS A C 1
ATOM 658 O O . LYS A 1 86 ? -9.058 -6.442 3.240 1.00 94.81 86 LYS A O 1
ATOM 663 N N . ILE A 1 87 ? -7.512 -4.861 3.672 1.00 94.25 87 ILE A N 1
ATOM 664 C CA . ILE A 1 87 ? -7.165 -4.572 2.280 1.00 94.25 87 ILE A CA 1
ATOM 665 C C . ILE A 1 87 ? -5.650 -4.512 2.114 1.00 94.25 87 ILE A C 1
ATOM 667 O O . ILE A 1 87 ? -4.912 -4.162 3.048 1.00 94.25 87 ILE A O 1
ATOM 671 N N . GLN A 1 88 ? -5.181 -4.879 0.926 1.00 94.62 88 GLN A N 1
ATOM 672 C CA . GLN A 1 88 ? -3.773 -4.828 0.562 1.00 94.62 88 GLN A CA 1
ATOM 673 C C . GLN A 1 88 ? -3.516 -3.616 -0.327 1.00 94.62 88 GLN A C 1
ATOM 675 O O . GLN A 1 88 ? -4.191 -3.408 -1.325 1.00 94.62 88 GLN A O 1
ATOM 680 N N . LEU A 1 89 ? -2.507 -2.829 0.022 1.00 94.69 89 LEU A N 1
ATOM 681 C CA . LEU A 1 89 ? -2.025 -1.709 -0.771 1.00 94.69 89 LEU A CA 1
ATOM 682 C C . LEU A 1 89 ? -0.655 -2.062 -1.336 1.00 94.69 89 LEU A C 1
ATOM 684 O O . LEU A 1 89 ? 0.354 -2.057 -0.626 1.00 94.69 89 LEU A O 1
ATOM 688 N N . HIS A 1 90 ? -0.605 -2.394 -2.616 1.00 94.81 90 HIS A N 1
ATOM 689 C CA . HIS A 1 90 ? 0.629 -2.745 -3.295 1.00 94.81 90 HIS A CA 1
ATOM 690 C C . HIS A 1 90 ? 1.379 -1.489 -3.748 1.00 94.81 90 HIS A C 1
ATOM 692 O O . HIS A 1 90 ? 0.837 -0.626 -4.437 1.00 94.81 90 HIS A O 1
ATOM 698 N N . GLY A 1 91 ? 2.643 -1.377 -3.325 1.00 92.56 91 GLY A N 1
ATOM 699 C CA . GLY A 1 91 ? 3.518 -0.241 -3.635 1.00 92.56 91 GLY A CA 1
ATOM 700 C C . GLY A 1 91 ? 4.129 -0.276 -5.040 1.00 92.56 91 GLY A C 1
ATOM 701 O O . GLY A 1 91 ? 4.783 0.684 -5.427 1.00 92.56 91 GLY A O 1
ATOM 702 N N . MET A 1 92 ? 3.935 -1.370 -5.790 1.00 91.69 92 MET A N 1
ATOM 703 C CA . MET A 1 92 ? 4.334 -1.536 -7.200 1.00 91.69 92 MET A CA 1
ATOM 704 C C . MET A 1 92 ? 5.799 -1.201 -7.525 1.00 91.69 92 MET A C 1
ATOM 706 O O . MET A 1 92 ? 6.124 -0.822 -8.642 1.00 91.69 92 MET A O 1
ATOM 710 N N . MET A 1 93 ? 6.705 -1.408 -6.567 1.00 86.31 93 MET A N 1
ATOM 711 C CA . MET A 1 93 ? 8.133 -1.069 -6.654 1.00 86.31 93 MET A CA 1
ATOM 712 C C . MET A 1 93 ? 8.825 -1.415 -7.980 1.00 86.31 93 MET A C 1
ATOM 714 O O . MET A 1 93 ? 9.630 -0.638 -8.488 1.00 86.31 93 MET A O 1
ATOM 718 N N . ASN A 1 94 ? 8.553 -2.618 -8.487 1.00 85.69 94 ASN A N 1
ATOM 719 C CA . ASN A 1 94 ? 9.240 -3.208 -9.636 1.00 85.69 94 ASN A CA 1
ATOM 720 C C . ASN A 1 94 ? 8.444 -3.041 -10.939 1.00 85.69 94 ASN A C 1
ATOM 722 O O . ASN A 1 94 ? 8.808 -3.613 -11.966 1.00 85.69 94 ASN A O 1
ATOM 726 N N . ASP A 1 95 ? 7.342 -2.294 -10.901 1.00 90.19 95 ASP A N 1
ATOM 727 C CA . ASP A 1 95 ? 6.505 -2.004 -12.054 1.00 90.19 95 ASP A CA 1
ATOM 728 C C . ASP A 1 95 ? 6.500 -0.502 -12.331 1.00 90.19 95 ASP A C 1
ATOM 730 O O . ASP A 1 95 ? 5.700 0.246 -11.780 1.00 90.19 95 ASP A O 1
ATOM 734 N N . ASN A 1 96 ? 7.365 -0.067 -13.248 1.00 89.06 96 ASN A N 1
ATOM 735 C CA . ASN A 1 96 ? 7.447 1.337 -13.656 1.00 89.06 96 ASN A CA 1
ATOM 736 C C . ASN A 1 96 ? 6.137 1.871 -14.263 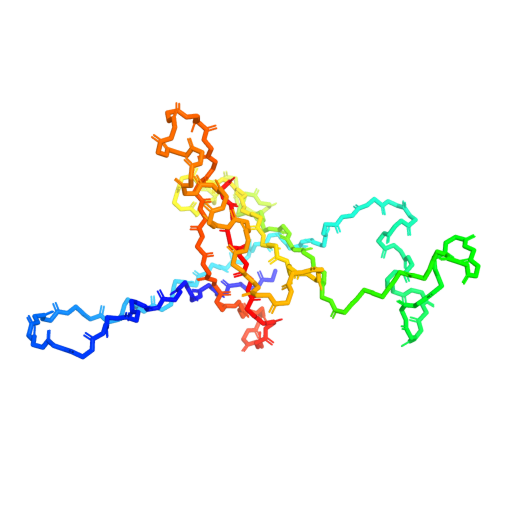1.00 89.06 96 ASN A C 1
ATOM 738 O O . ASN A 1 96 ? 5.938 3.080 -14.277 1.00 89.06 96 ASN A O 1
ATOM 742 N N . SER A 1 97 ? 5.259 0.999 -14.776 1.00 91.50 97 SER A N 1
ATOM 743 C CA . SER A 1 97 ? 3.961 1.417 -15.322 1.00 91.50 97 SER A CA 1
ATOM 744 C C . SER A 1 97 ? 2.894 1.601 -14.247 1.00 91.50 97 SER A C 1
ATOM 746 O O . SER A 1 97 ? 1.901 2.273 -14.491 1.00 91.50 97 SER A O 1
ATOM 748 N N . LEU A 1 98 ? 3.075 0.982 -13.073 1.00 91.19 98 LEU A N 1
ATOM 749 C CA . LEU A 1 98 ? 2.081 0.873 -12.001 1.00 91.19 98 LEU A CA 1
ATOM 750 C C . LEU A 1 98 ? 0.756 0.203 -12.423 1.00 91.19 98 LEU A C 1
ATOM 752 O O . LEU A 1 98 ? -0.213 0.239 -11.667 1.00 91.19 98 LEU A O 1
ATOM 756 N N . MET A 1 99 ? 0.681 -0.397 -13.614 1.00 93.50 99 MET A N 1
ATOM 757 C CA . MET A 1 99 ? -0.563 -0.890 -14.217 1.00 93.50 99 MET A CA 1
ATOM 758 C C . MET A 1 99 ? -0.595 -2.408 -14.402 1.00 93.50 99 MET A C 1
ATOM 760 O O . MET A 1 99 ? -1.680 -2.959 -14.602 1.00 93.50 99 MET A O 1
ATOM 764 N N . ARG A 1 100 ? 0.549 -3.108 -14.339 1.00 95.19 100 ARG A N 1
ATOM 765 C CA . ARG A 1 100 ? 0.641 -4.526 -14.737 1.00 95.19 100 ARG A CA 1
ATOM 766 C C . ARG A 1 100 ? -0.304 -5.416 -13.946 1.00 95.19 100 ARG A C 1
ATOM 768 O O . ARG A 1 100 ? -0.959 -6.268 -14.533 1.00 95.19 100 ARG A O 1
ATOM 775 N N . GLU A 1 101 ? -0.387 -5.207 -12.635 1.00 94.31 101 GLU A N 1
ATOM 776 C CA . GLU A 1 101 ? -1.232 -6.017 -11.753 1.00 94.31 101 GLU A CA 1
ATOM 777 C C . GLU A 1 101 ? -2.713 -5.894 -12.124 1.00 94.31 101 GLU A C 1
ATOM 779 O O . GLU A 1 101 ? -3.375 -6.901 -12.377 1.00 94.31 101 GLU A O 1
ATOM 784 N N . CYS A 1 102 ? -3.217 -4.666 -12.257 1.00 94.50 102 CYS A N 1
ATOM 785 C CA . CYS A 1 102 ? -4.619 -4.459 -12.596 1.00 94.50 102 CYS A CA 1
ATOM 786 C C . CYS A 1 102 ? -4.988 -4.890 -14.011 1.00 94.50 102 CYS A C 1
ATOM 788 O O . CYS A 1 102 ? -6.068 -5.445 -14.217 1.00 94.50 102 CYS A O 1
ATOM 790 N N . LEU A 1 103 ? -4.091 -4.696 -14.979 1.00 95.81 103 LEU A N 1
ATOM 791 C CA . LEU A 1 103 ? -4.300 -5.190 -16.337 1.00 95.81 103 LEU A CA 1
ATOM 792 C C . LEU A 1 103 ? -4.327 -6.721 -16.379 1.00 95.81 103 LEU A C 1
ATOM 794 O O . LEU A 1 103 ? -5.206 -7.295 -17.022 1.00 95.81 103 LEU A O 1
ATOM 798 N N . ALA A 1 104 ? -3.418 -7.383 -15.658 1.00 96.19 104 ALA A N 1
ATOM 799 C CA . ALA A 1 104 ? -3.386 -8.839 -15.573 1.00 96.19 104 ALA A CA 1
ATOM 800 C C . ALA A 1 104 ? -4.668 -9.393 -14.933 1.00 96.19 104 ALA A C 1
ATOM 802 O O . ALA A 1 104 ? -5.288 -10.295 -15.493 1.00 96.19 104 ALA A O 1
ATOM 803 N N . TYR A 1 105 ? -5.128 -8.815 -13.817 1.00 96.44 105 TYR A N 1
ATOM 804 C CA . TYR A 1 105 ? -6.408 -9.202 -13.213 1.00 96.44 105 TYR A CA 1
ATOM 805 C C . TYR A 1 105 ? -7.600 -8.917 -14.132 1.00 96.44 105 TYR A C 1
ATOM 807 O O . TYR A 1 105 ? -8.513 -9.736 -14.220 1.00 96.44 105 TYR A O 1
ATOM 815 N N . GLY A 1 106 ? -7.592 -7.807 -14.872 1.00 95.12 106 GLY A N 1
ATOM 816 C CA . GLY A 1 106 ? -8.609 -7.526 -15.885 1.00 95.12 106 GLY A CA 1
ATOM 817 C C . GLY A 1 106 ? -8.663 -8.598 -16.978 1.00 95.12 106 GLY A C 1
ATOM 818 O O . GLY A 1 106 ? -9.747 -9.065 -17.329 1.00 95.12 106 GLY A O 1
ATOM 819 N N . LEU A 1 107 ? -7.502 -9.028 -17.480 1.00 97.19 107 LEU A N 1
ATOM 820 C CA . LEU A 1 107 ? -7.397 -10.082 -18.488 1.00 97.19 107 LEU A CA 1
ATOM 821 C C . LEU A 1 107 ? -7.883 -11.434 -17.953 1.00 97.19 107 LEU A C 1
ATOM 823 O O . LEU A 1 107 ? -8.724 -12.069 -18.583 1.00 97.19 107 LEU A O 1
ATOM 827 N N . TYR A 1 108 ? -7.416 -11.848 -16.773 1.00 97.44 108 TYR A N 1
ATOM 828 C CA . TYR A 1 108 ? -7.832 -13.110 -16.158 1.00 97.44 108 TYR A CA 1
ATOM 829 C C . TYR A 1 108 ? -9.333 -13.157 -15.881 1.00 97.44 108 TYR A C 1
ATOM 831 O O . TYR A 1 108 ? -9.973 -14.174 -16.146 1.00 97.44 108 TYR A O 1
ATOM 839 N N . ARG A 1 109 ? -9.927 -12.036 -15.459 1.00 96.75 109 ARG A N 1
ATOM 840 C CA . ARG A 1 109 ? -11.380 -11.934 -15.285 1.00 96.75 109 ARG A CA 1
ATOM 841 C C . ARG A 1 109 ? -12.128 -12.126 -16.606 1.00 96.75 109 ARG A C 1
ATOM 843 O O . ARG A 1 109 ? -13.138 -12.820 -16.629 1.00 96.75 109 ARG A O 1
ATOM 850 N N . ARG A 1 110 ? -11.622 -11.566 -17.715 1.00 96.19 110 ARG A N 1
ATOM 851 C CA . ARG A 1 110 ? -12.192 -11.775 -19.064 1.00 96.19 110 ARG A CA 1
ATOM 852 C C . ARG A 1 110 ? -12.059 -13.217 -19.549 1.00 96.19 110 ARG A C 1
ATOM 854 O O . ARG A 1 110 ? -12.885 -13.664 -20.332 1.00 96.19 110 ARG A O 1
ATOM 861 N N . MET A 1 111 ? -11.055 -13.942 -19.065 1.00 97.88 111 MET A N 1
ATOM 862 C CA . MET A 1 111 ? -10.881 -15.377 -19.308 1.00 97.88 111 MET A CA 1
ATOM 863 C C . MET A 1 111 ? -11.742 -16.256 -18.383 1.00 97.88 111 MET A C 1
ATOM 865 O O . MET A 1 111 ? -11.623 -17.476 -18.424 1.00 97.88 111 MET A O 1
ATOM 869 N N . GLY A 1 112 ? -12.593 -15.667 -17.535 1.00 96.88 112 GLY A N 1
ATOM 870 C CA . GLY A 1 112 ? -13.457 -16.402 -16.608 1.00 96.88 112 GLY A CA 1
ATOM 871 C C . GLY A 1 112 ? -12.758 -16.888 -15.334 1.00 96.88 112 GLY A C 1
ATOM 872 O O . GLY A 1 112 ? -13.351 -17.642 -14.567 1.00 96.88 112 GLY A O 1
ATOM 873 N N . VAL A 1 113 ? -11.518 -16.461 -15.074 1.00 97.69 113 VAL A N 1
ATOM 874 C CA . VAL A 1 113 ? -10.785 -16.823 -13.854 1.00 97.69 113 VAL A CA 1
ATOM 875 C C . VAL A 1 113 ? -11.216 -15.910 -12.708 1.00 97.69 113 VAL A C 1
ATOM 877 O O . VAL A 1 113 ? -11.227 -14.682 -12.839 1.00 97.69 113 VAL A O 1
ATOM 880 N N . HIS A 1 114 ? -11.544 -16.502 -11.559 1.00 95.44 114 HIS A N 1
ATOM 881 C CA . HIS A 1 114 ? -11.848 -15.739 -10.354 1.00 95.44 114 HIS A CA 1
ATOM 882 C C . HIS A 1 114 ? -10.575 -15.072 -9.815 1.00 95.44 114 HIS A C 1
ATOM 884 O O . HIS A 1 114 ? -9.623 -15.745 -9.424 1.00 95.44 114 HIS A O 1
ATOM 890 N N . VAL A 1 115 ? -10.556 -13.739 -9.819 1.00 95.88 115 VAL A N 1
ATOM 891 C CA . VAL A 1 115 ? -9.412 -12.914 -9.411 1.00 95.88 115 VAL A CA 1
ATOM 892 C C . VAL A 1 115 ? -9.880 -11.706 -8.594 1.00 95.88 115 VAL A C 1
ATOM 894 O O . VAL A 1 115 ? -10.981 -11.192 -8.854 1.00 95.88 115 VAL A O 1
ATOM 897 N N . PRO A 1 116 ? -9.062 -11.220 -7.640 1.00 93.44 116 PRO A N 1
ATOM 898 C CA . PRO A 1 116 ? -9.429 -10.094 -6.784 1.00 93.44 116 PRO A CA 1
ATOM 899 C C . PRO A 1 116 ? -9.686 -8.831 -7.606 1.00 93.44 116 PRO A C 1
ATOM 901 O O . PRO A 1 116 ? -9.162 -8.670 -8.717 1.00 93.44 116 PRO A O 1
ATOM 904 N N . ARG A 1 117 ? -10.529 -7.932 -7.096 1.00 91.56 117 ARG A N 1
ATOM 905 C CA . ARG A 1 117 ? -10.650 -6.584 -7.660 1.00 91.56 117 ARG A CA 1
ATOM 906 C C . ARG A 1 117 ? -9.414 -5.770 -7.304 1.00 91.56 117 ARG A C 1
ATOM 908 O O . ARG A 1 117 ? -8.783 -5.986 -6.272 1.00 91.56 117 ARG A O 1
ATOM 915 N N . CYS A 1 118 ? -9.082 -4.820 -8.168 1.00 92.56 118 CYS A N 1
ATOM 916 C CA . CYS A 1 118 ? -8.029 -3.867 -7.881 1.00 92.56 118 CYS A CA 1
ATOM 917 C C . CYS A 1 118 ? -8.401 -2.471 -8.377 1.00 92.56 118 CYS A C 1
ATOM 919 O O . CYS A 1 118 ? -9.134 -2.327 -9.359 1.00 92.56 118 CYS A O 1
ATOM 921 N N . ALA A 1 119 ? -7.885 -1.451 -7.699 1.00 91.75 119 ALA A N 1
ATOM 922 C CA . ALA A 1 119 ? -8.057 -0.058 -8.084 1.00 91.75 119 ALA A CA 1
ATOM 923 C C . ALA A 1 119 ? -6.852 0.778 -7.643 1.00 91.75 119 ALA A C 1
ATOM 925 O O . ALA A 1 119 ? -6.259 0.531 -6.593 1.00 91.75 119 ALA A O 1
ATOM 926 N N . HIS A 1 120 ? -6.492 1.797 -8.419 1.00 93.06 120 HIS A N 1
ATOM 927 C CA . HIS A 1 120 ? -5.461 2.752 -8.016 1.00 93.06 120 HIS A CA 1
ATOM 928 C C . HIS A 1 120 ? -5.987 3.694 -6.932 1.00 93.06 120 HIS A C 1
ATOM 930 O O . HIS A 1 120 ? -7.053 4.289 -7.081 1.00 93.06 120 HIS A O 1
ATOM 936 N N . ALA A 1 121 ? -5.218 3.871 -5.859 1.00 90.62 121 ALA A N 1
ATOM 937 C CA . ALA A 1 121 ? -5.583 4.701 -4.719 1.00 90.62 121 ALA A CA 1
ATOM 938 C C . ALA A 1 121 ? -4.442 5.629 -4.293 1.00 90.62 121 ALA A C 1
ATOM 940 O O . ALA A 1 121 ? -3.311 5.197 -4.064 1.00 90.62 121 ALA A O 1
ATOM 941 N N . LYS A 1 122 ? -4.752 6.916 -4.129 1.00 91.19 122 LYS A N 1
ATOM 942 C CA . LYS A 1 122 ? -3.938 7.859 -3.360 1.00 91.19 122 LYS A CA 1
ATOM 943 C C . LYS A 1 122 ? -4.202 7.600 -1.881 1.00 91.19 122 LYS A C 1
ATOM 945 O O . LYS A 1 122 ? -5.350 7.638 -1.438 1.00 91.19 122 LYS A O 1
ATOM 950 N N . VAL A 1 123 ? -3.146 7.327 -1.127 1.00 88.50 123 VAL A N 1
ATOM 951 C CA . VAL A 1 123 ? -3.251 6.947 0.284 1.00 88.50 123 VAL A CA 1
ATOM 952 C C . VAL A 1 123 ? -2.688 8.060 1.147 1.00 88.50 123 VAL A C 1
ATOM 954 O O . VAL A 1 123 ? -1.571 8.527 0.907 1.00 88.50 123 VAL A O 1
ATOM 957 N N . PHE A 1 124 ? -3.458 8.455 2.156 1.00 89.25 124 PHE A N 1
ATOM 958 C CA . PHE A 1 124 ? -3.046 9.415 3.171 1.00 89.25 124 PHE A CA 1
ATOM 959 C C . PHE A 1 124 ? -3.066 8.733 4.534 1.00 89.25 124 PHE A C 1
ATOM 961 O O . PHE A 1 124 ? -4.067 8.123 4.909 1.00 89.25 124 PHE A O 1
ATOM 968 N N . ILE A 1 125 ? -1.959 8.819 5.264 1.00 87.12 125 ILE A N 1
ATOM 969 C CA . ILE A 1 125 ? -1.818 8.241 6.601 1.00 87.12 125 ILE A CA 1
ATOM 970 C C . ILE A 1 125 ? -1.625 9.404 7.561 1.00 87.12 125 ILE A C 1
ATOM 972 O O . ILE A 1 125 ? -0.699 10.188 7.391 1.00 87.12 125 ILE A O 1
ATOM 976 N N . ASN A 1 126 ? -2.516 9.537 8.544 1.00 86.12 126 ASN A N 1
ATOM 977 C CA . ASN A 1 126 ? -2.535 10.660 9.486 1.00 86.12 126 ASN A CA 1
ATOM 978 C C . ASN A 1 126 ? -2.506 12.042 8.789 1.00 86.12 126 ASN A C 1
ATOM 980 O O . ASN A 1 126 ? -1.862 12.970 9.263 1.00 86.12 126 ASN A O 1
ATOM 984 N N . GLY A 1 127 ? -3.180 12.171 7.640 1.00 85.62 127 GLY A N 1
ATOM 985 C CA . GLY A 1 127 ? -3.226 13.407 6.848 1.00 85.62 127 GLY A CA 1
ATOM 986 C C . GLY A 1 127 ? -2.054 13.607 5.879 1.00 85.62 127 GLY A C 1
ATOM 987 O O . GLY A 1 127 ? -2.154 14.438 4.978 1.00 85.62 127 GLY A O 1
ATOM 988 N N . GLU A 1 128 ? -0.987 12.814 5.979 1.00 88.75 128 GLU A N 1
ATOM 989 C CA . GLU A 1 128 ? 0.180 12.922 5.101 1.00 88.75 128 GLU A CA 1
ATOM 990 C C . GLU A 1 128 ? 0.066 12.002 3.885 1.00 88.75 128 GLU A C 1
ATOM 992 O O . GLU A 1 128 ? -0.310 10.830 3.993 1.00 88.75 128 GLU A O 1
ATOM 997 N N . TYR A 1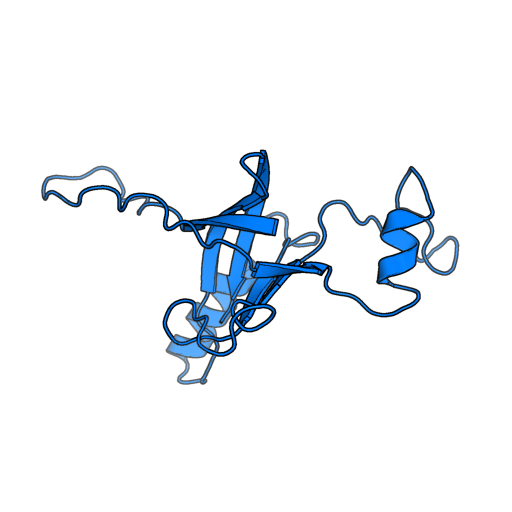 129 ? 0.414 12.517 2.704 1.00 90.38 129 TYR A N 1
ATOM 998 C CA . TYR A 1 129 ? 0.389 11.732 1.473 1.00 90.38 129 TYR A CA 1
ATOM 999 C C . TYR A 1 129 ? 1.478 10.651 1.488 1.00 90.38 129 TYR A C 1
ATOM 1001 O O . TYR A 1 129 ? 2.665 10.938 1.370 1.00 90.38 129 TYR A O 1
ATOM 1009 N N . SER A 1 130 ? 1.059 9.388 1.565 1.00 89.50 130 SER A N 1
ATOM 1010 C CA . SER A 1 130 ? 1.951 8.222 1.547 1.00 89.50 130 SER A CA 1
ATOM 1011 C C . SER A 1 130 ? 2.285 7.755 0.121 1.00 89.50 130 SER A C 1
ATOM 1013 O O . SER A 1 130 ? 3.254 7.026 -0.101 1.00 89.50 130 SER A O 1
ATOM 1015 N N . GLY A 1 131 ? 1.481 8.147 -0.874 1.00 90.75 131 GLY A N 1
ATOM 1016 C CA . GLY A 1 131 ? 1.728 7.860 -2.288 1.00 90.75 131 GLY A CA 1
ATOM 1017 C C . GLY A 1 131 ? 0.564 7.185 -3.024 1.00 90.75 131 GLY A C 1
ATOM 1018 O O . GLY A 1 131 ? -0.499 6.933 -2.463 1.00 90.75 131 GLY A O 1
ATOM 1019 N N . LEU A 1 132 ? 0.811 6.845 -4.296 1.00 92.56 132 LEU A N 1
ATOM 1020 C CA . LEU A 1 132 ? -0.090 6.076 -5.166 1.00 92.56 132 LEU A CA 1
ATOM 1021 C C . LEU A 1 132 ? 0.126 4.562 -5.018 1.00 92.56 132 LEU A C 1
ATOM 1023 O O . LEU A 1 132 ? 1.224 4.071 -5.277 1.00 92.56 132 LEU A O 1
ATOM 1027 N N . TYR A 1 133 ? -0.900 3.828 -4.615 1.00 93.62 133 TYR A N 1
ATOM 1028 C CA . TYR A 1 133 ? -0.874 2.375 -4.442 1.00 93.62 133 TYR A CA 1
ATOM 1029 C C . TYR A 1 133 ? -1.904 1.711 -5.353 1.00 93.62 133 TYR A C 1
ATOM 1031 O O . TYR A 1 133 ? -2.840 2.359 -5.818 1.00 93.62 133 TYR A O 1
ATOM 1039 N N . VAL A 1 134 ? -1.757 0.407 -5.565 1.00 94.75 134 VAL A N 1
ATOM 1040 C CA . VAL A 1 134 ? -2.849 -0.435 -6.061 1.00 94.75 134 VAL A CA 1
ATOM 1041 C C . VAL A 1 134 ? -3.524 -1.069 -4.849 1.00 94.75 134 VAL A C 1
ATOM 1043 O O . VAL A 1 134 ? -2.893 -1.822 -4.110 1.00 94.75 134 VAL A O 1
ATOM 1046 N N . ALA A 1 135 ? -4.785 -0.725 -4.609 1.00 93.44 135 ALA A N 1
ATOM 1047 C CA . ALA A 1 135 ? -5.632 -1.392 -3.636 1.00 93.44 135 ALA A CA 1
ATOM 1048 C C . ALA A 1 135 ? -6.124 -2.711 -4.235 1.00 93.44 135 ALA A C 1
ATOM 1050 O O . ALA A 1 135 ? -6.665 -2.704 -5.337 1.00 93.44 135 ALA A O 1
ATOM 1051 N N . VAL A 1 136 ? -5.909 -3.817 -3.529 1.00 93.56 136 VAL A N 1
ATOM 1052 C CA . VAL A 1 136 ? -6.298 -5.173 -3.929 1.00 93.56 136 VAL A CA 1
ATOM 1053 C C . VAL A 1 136 ? -7.140 -5.788 -2.817 1.00 93.56 136 VAL A C 1
ATOM 1055 O O . VAL A 1 136 ? -6.745 -5.729 -1.645 1.00 93.56 136 VAL A O 1
ATOM 1058 N N . GLU A 1 137 ? -8.283 -6.345 -3.219 1.00 90.25 137 GLU A N 1
ATOM 1059 C CA . GLU A 1 137 ? -9.228 -7.111 -2.389 1.00 90.25 137 GLU A CA 1
ATOM 1060 C C . GLU A 1 137 ? -8.601 -8.379 -1.790 1.00 90.25 137 GLU A C 1
ATOM 1062 O O . GLU A 1 137 ? -7.906 -9.117 -2.529 1.00 90.25 137 GLU A O 1
#

Secondary structure (DSSP, 8-state):
--EEEEEPPP---S--------PPPEEE-S-EEEE---TTTTTHHHHSTTS---SSTT-----SS--EEEETTSS-TT--BTTBSEEEEE--TT-TTS-HHHHHHHHHHHTT-----EEEEEEEETTEEEEEEEEE-